Protein AF-A0A3A4WY52-F1 (afdb_monomer)

Nearest PDB structures (foldseek):
  4hwh-assembly1_A  TM=7.692E-01  e=8.153E-01  Arabidopsis thaliana
  1yo7-assembly2_B  TM=5.082E-01  e=1.447E+00  Escherichia coli
  8s9s-assembly1_4  TM=4.292E-01  e=2.163E+00  Homo sapiens

Foldseek 3Di:
DDDDDDPDDDDDDDDDDDDDDDDPPPVVVVVVVVVVPPPDDDDPDPDPPDDDDPPDDDDPPDPLLVVLVVLLVVLVVLVVVLVVLLPDPPHDLVNSVVSLVVSLVSLVVSLVSLVPDPDPDPSSVSSNVSSVVSVVVSVCSVVVVSD

Mean predicted aligned error: 19.16 Å

Secondary structure (DSSP, 8-state):
-----------------------TTHHHHHHHHHHHTT------------PPPPP-PPP----HHHHHHHHHHHHHHHHHHHHHHHH-TT--HHHHHHHHHHHHHHHHHHHHHHTTS-S--HHHHHHHHHHHHHHHHHHHHHHT---

Structure (mmCIF, N/CA/C/O backbone):
data_AF-A0A3A4WY52-F1
#
_entry.id   AF-A0A3A4WY52-F1
#
loop_
_atom_site.group_PDB
_atom_site.id
_atom_site.type_symbol
_atom_site.label_atom_id
_atom_site.label_alt_id
_atom_site.label_comp_id
_atom_site.label_asym_id
_atom_site.label_entity_id
_atom_site.label_seq_id
_atom_site.pdbx_PDB_ins_code
_atom_site.Cartn_x
_atom_site.Cartn_y
_atom_site.Cartn_z
_atom_site.occupancy
_atom_site.B_iso_or_equiv
_atom_site.auth_seq_id
_atom_site.auth_comp_id
_atom_site.auth_asym_id
_atom_site.auth_atom_id
_atom_site.pdbx_PDB_model_num
ATOM 1 N N . MET A 1 1 ? -2.168 -27.206 -60.837 1.00 34.25 1 MET A N 1
ATOM 2 C CA . MET A 1 1 ? -1.149 -27.874 -61.674 1.00 34.25 1 MET A CA 1
ATOM 3 C C . MET A 1 1 ? -0.247 -26.810 -62.290 1.00 34.25 1 MET A C 1
ATOM 5 O O . MET A 1 1 ? -0.753 -25.922 -62.957 1.00 34.25 1 MET A O 1
ATOM 9 N N . ASN A 1 2 ? 1.040 -26.899 -61.940 1.00 36.16 2 ASN A N 1
ATOM 10 C CA . ASN A 1 2 ? 2.279 -26.269 -62.430 1.00 36.16 2 ASN A CA 1
ATOM 11 C C . ASN A 1 2 ? 2.228 -25.289 -63.610 1.00 36.16 2 ASN A C 1
ATOM 13 O O . ASN A 1 2 ? 1.750 -25.689 -64.665 1.00 36.16 2 ASN A O 1
ATOM 17 N N . LYS A 1 3 ? 2.932 -24.146 -63.466 1.00 46.12 3 LYS A N 1
ATOM 18 C CA . LYS A 1 3 ? 4.024 -23.692 -64.366 1.00 46.12 3 LYS A CA 1
ATOM 19 C C . LYS A 1 3 ? 5.018 -22.785 -63.605 1.00 46.12 3 LYS A C 1
ATOM 21 O O . LYS A 1 3 ? 4.808 -21.584 -63.512 1.00 46.12 3 LYS A O 1
ATOM 26 N N . ILE A 1 4 ? 6.088 -23.369 -63.052 1.00 53.53 4 ILE A N 1
ATOM 27 C CA . ILE A 1 4 ? 7.333 -22.655 -62.710 1.00 53.53 4 ILE A CA 1
ATOM 28 C C . ILE A 1 4 ? 8.338 -23.032 -63.801 1.00 53.53 4 ILE A C 1
ATOM 30 O O . ILE A 1 4 ? 8.758 -24.183 -63.898 1.00 53.53 4 ILE A O 1
ATOM 34 N N . SER A 1 5 ? 8.646 -22.083 -64.673 1.00 45.53 5 SER A N 1
ATOM 35 C CA . SER A 1 5 ? 9.673 -22.107 -65.726 1.00 45.53 5 SER A CA 1
ATOM 36 C C . SER A 1 5 ? 9.895 -20.611 -66.022 1.00 45.53 5 SER A C 1
ATOM 38 O O . SER A 1 5 ? 8.904 -19.905 -66.154 1.00 45.53 5 SER A O 1
ATOM 40 N N . GLU A 1 6 ? 11.068 -19.985 -66.002 1.00 43.66 6 GLU A N 1
ATOM 41 C CA . GLU A 1 6 ? 12.430 -20.384 -66.343 1.00 43.66 6 GLU A CA 1
ATOM 42 C C . GLU A 1 6 ? 13.425 -19.523 -65.531 1.00 43.66 6 GLU A C 1
ATOM 44 O O . GLU A 1 6 ? 13.264 -18.309 -65.423 1.00 43.66 6 GLU A O 1
ATOM 49 N N . ILE A 1 7 ? 14.477 -20.143 -64.988 1.00 50.12 7 ILE A N 1
ATOM 50 C CA . ILE A 1 7 ? 15.711 -19.476 -64.542 1.00 50.12 7 ILE A CA 1
ATOM 51 C C . ILE A 1 7 ? 16.795 -19.938 -65.506 1.00 50.12 7 ILE A C 1
ATOM 53 O O . ILE A 1 7 ? 17.360 -20.998 -65.270 1.00 50.12 7 ILE A O 1
ATOM 57 N N . ILE A 1 8 ? 17.074 -19.195 -66.581 1.00 40.69 8 ILE A N 1
ATOM 58 C CA . ILE A 1 8 ? 18.330 -19.298 -67.345 1.00 40.69 8 ILE A CA 1
ATOM 59 C C . ILE A 1 8 ? 18.559 -17.964 -68.071 1.00 40.69 8 ILE A C 1
ATOM 61 O O . ILE A 1 8 ? 17.716 -17.543 -68.857 1.00 40.69 8 ILE A O 1
ATOM 65 N N . GLY A 1 9 ? 19.700 -17.308 -67.840 1.00 35.66 9 GLY A N 1
ATOM 66 C CA . GLY A 1 9 ? 20.092 -16.155 -68.654 1.00 35.66 9 GLY A CA 1
ATOM 67 C C . GLY A 1 9 ? 21.203 -15.285 -68.073 1.00 35.66 9 GLY A C 1
ATOM 68 O O . GLY A 1 9 ? 20.970 -14.119 -67.775 1.00 35.66 9 GLY A O 1
ATOM 69 N N . SER A 1 10 ? 22.418 -15.822 -67.923 1.00 48.69 10 SER A N 1
ATOM 70 C CA . SER A 1 10 ? 23.627 -14.987 -67.832 1.00 48.69 10 SER A CA 1
ATOM 71 C C . SER A 1 10 ? 23.848 -14.218 -69.138 1.00 48.69 10 SER A C 1
ATOM 73 O O . SER A 1 10 ? 23.734 -14.823 -70.205 1.00 48.69 10 SER A O 1
ATOM 75 N N . PRO A 1 11 ? 24.332 -12.967 -69.085 1.00 44.84 11 PRO A N 1
ATOM 76 C CA . PRO A 1 11 ? 25.122 -12.414 -70.168 1.00 44.84 11 PRO A CA 1
ATOM 77 C C . PRO A 1 11 ? 26.596 -12.283 -69.761 1.00 44.84 11 PRO A C 1
ATOM 79 O O . PRO A 1 11 ? 26.965 -11.611 -68.802 1.00 44.84 11 PRO A O 1
ATOM 82 N N . ALA A 1 12 ? 27.404 -12.998 -70.540 1.00 35.97 12 ALA A N 1
ATOM 83 C CA . ALA A 1 12 ? 28.819 -12.840 -70.842 1.00 35.97 12 ALA A CA 1
ATOM 84 C C . ALA A 1 12 ? 29.526 -11.571 -70.321 1.00 35.97 12 ALA A C 1
ATOM 86 O O . ALA A 1 12 ? 29.206 -10.447 -70.703 1.00 35.97 12 ALA A O 1
ATOM 87 N N . ILE A 1 13 ? 30.614 -11.785 -69.576 1.00 44.25 13 ILE A N 1
ATOM 88 C CA . ILE A 1 13 ? 31.678 -10.795 -69.388 1.00 44.25 13 ILE A CA 1
ATOM 89 C C . ILE A 1 13 ? 32.517 -10.790 -70.669 1.00 44.25 13 ILE A C 1
ATOM 91 O O . ILE A 1 13 ? 33.153 -11.784 -71.011 1.00 44.25 13 ILE A O 1
ATOM 95 N N . SER A 1 14 ? 32.500 -9.675 -71.394 1.00 36.97 14 SER A N 1
ATOM 96 C CA . SER A 1 14 ? 33.348 -9.429 -72.562 1.00 36.97 14 SER A CA 1
ATOM 97 C C . SER A 1 14 ? 34.089 -8.109 -72.382 1.00 36.97 14 SER A C 1
ATOM 99 O O . SER A 1 14 ? 33.466 -7.089 -72.103 1.00 36.97 14 SER A O 1
ATOM 101 N N . GLY A 1 15 ? 35.408 -8.128 -72.590 1.00 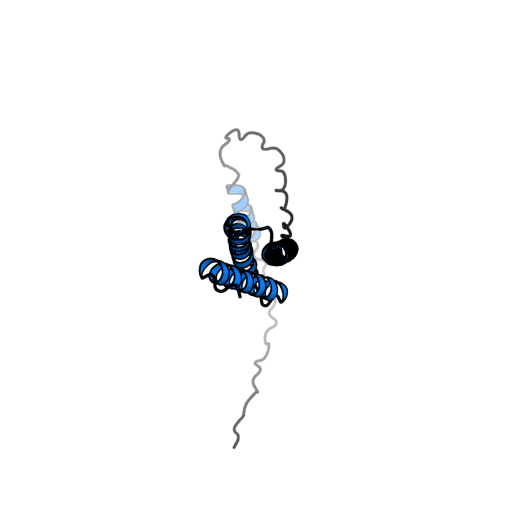36.53 15 GLY A N 1
ATOM 102 C CA . GLY A 1 15 ? 36.181 -6.926 -72.912 1.00 36.53 15 GLY A CA 1
ATOM 103 C C . GLY A 1 15 ? 37.320 -6.581 -71.954 1.00 36.53 15 GLY A C 1
ATOM 104 O O . GLY A 1 15 ? 37.201 -5.689 -71.123 1.00 36.53 15 GLY A O 1
ATOM 105 N N . LEU A 1 16 ? 38.478 -7.215 -72.155 1.00 43.72 16 LEU A N 1
ATOM 106 C CA . LEU A 1 16 ? 39.779 -6.617 -71.845 1.00 43.72 16 LEU A CA 1
ATOM 107 C C . LEU A 1 16 ? 40.018 -5.448 -72.817 1.00 43.72 16 LEU A C 1
ATOM 109 O O . LEU A 1 16 ? 40.188 -5.679 -74.013 1.00 43.72 16 LEU A O 1
ATOM 113 N N . GLN A 1 17 ? 40.080 -4.210 -72.316 1.00 44.66 17 GLN A N 1
ATOM 114 C CA . GLN A 1 17 ? 40.663 -3.080 -73.048 1.00 44.66 17 GLN A CA 1
ATOM 115 C C . GLN A 1 17 ? 41.656 -2.294 -72.180 1.00 44.66 17 GLN A C 1
ATOM 117 O O . GLN A 1 17 ? 41.305 -1.545 -71.272 1.00 44.66 17 GLN A O 1
ATOM 122 N N . LYS A 1 18 ? 42.932 -2.553 -72.486 1.00 38.69 18 LYS A N 1
ATOM 123 C CA . LYS A 1 18 ? 44.094 -1.653 -72.536 1.00 38.69 18 LYS A CA 1
ATOM 124 C C . LYS A 1 18 ? 43.876 -0.237 -71.962 1.00 38.69 18 LYS A C 1
ATOM 126 O O . LYS A 1 18 ? 43.247 0.608 -72.592 1.00 38.69 18 LYS A O 1
ATOM 131 N N . ARG A 1 19 ? 44.477 0.048 -70.799 1.00 43.06 19 ARG A N 1
ATOM 132 C CA . ARG A 1 19 ? 44.672 1.418 -70.290 1.00 43.06 19 ARG A CA 1
ATOM 133 C C . ARG A 1 19 ? 45.916 2.031 -70.936 1.00 43.06 19 ARG A C 1
ATOM 135 O O . ARG A 1 19 ? 47.029 1.667 -70.577 1.00 43.06 19 ARG A O 1
ATOM 142 N N . GLU A 1 20 ? 45.713 2.990 -71.831 1.00 44.84 20 GLU A N 1
ATOM 143 C CA . GLU A 1 20 ? 46.726 3.964 -72.250 1.00 44.84 20 GLU A CA 1
ATOM 144 C C . GLU A 1 20 ? 46.187 5.385 -72.022 1.00 44.84 20 GLU A C 1
ATOM 146 O O . GLU A 1 20 ? 44.998 5.649 -72.189 1.00 44.84 20 GLU A O 1
ATOM 151 N N . ASN A 1 21 ? 47.107 6.283 -71.659 1.00 45.34 21 ASN A N 1
ATOM 152 C CA . ASN A 1 21 ? 46.978 7.735 -71.486 1.00 45.34 21 ASN A CA 1
ATOM 153 C C . ASN A 1 21 ? 46.397 8.231 -70.151 1.00 45.34 21 ASN A C 1
ATOM 155 O O . ASN A 1 21 ? 45.225 8.579 -69.997 1.00 45.34 21 ASN A O 1
ATOM 159 N N . ALA A 1 22 ? 47.312 8.324 -69.181 1.00 48.47 22 ALA A N 1
ATOM 160 C CA . ALA A 1 22 ? 47.163 9.051 -67.933 1.00 48.47 22 ALA A CA 1
ATOM 161 C C . ALA A 1 22 ? 46.816 10.525 -68.204 1.00 48.47 22 ALA A C 1
ATOM 163 O O . ALA A 1 22 ? 47.640 11.313 -68.664 1.00 48.47 22 ALA A O 1
ATOM 164 N N . LYS A 1 23 ? 45.575 10.898 -67.884 1.00 58.84 23 LYS A N 1
ATOM 165 C CA . LYS A 1 23 ? 45.132 12.287 -67.774 1.00 58.84 23 LYS A CA 1
ATOM 166 C C . LYS A 1 23 ? 45.839 12.931 -66.577 1.00 58.84 23 LYS A C 1
ATOM 168 O O . LYS A 1 23 ? 45.370 12.821 -65.444 1.00 58.84 23 LYS A O 1
ATOM 173 N N . SER A 1 24 ? 46.940 13.634 -66.820 1.00 61.69 24 SER A N 1
ATOM 174 C CA . SER A 1 24 ? 47.578 14.558 -65.871 1.00 61.69 24 SER A CA 1
ATOM 175 C C . SER A 1 24 ? 46.731 15.827 -65.683 1.00 61.69 24 SER A C 1
ATOM 177 O O . SER A 1 24 ? 47.172 16.931 -65.985 1.00 61.69 24 SER A O 1
ATOM 179 N N . GLY A 1 25 ? 45.468 15.671 -65.278 1.00 65.62 25 GLY A N 1
ATOM 180 C CA . GLY A 1 25 ? 44.512 16.782 -65.274 1.00 65.62 25 GLY A CA 1
ATOM 181 C C . GLY A 1 25 ? 43.581 16.846 -64.073 1.00 65.62 25 GLY A C 1
ATOM 182 O O . GLY A 1 25 ? 43.029 17.902 -63.822 1.00 65.62 25 GLY A O 1
ATOM 183 N N . LEU A 1 26 ? 43.420 15.767 -63.301 1.00 70.56 26 LEU A N 1
ATOM 184 C CA . LEU A 1 26 ? 42.560 15.792 -62.109 1.00 70.56 26 LEU A CA 1
ATOM 185 C C . LEU A 1 26 ? 43.337 16.183 -60.852 1.00 70.56 26 LEU A C 1
ATOM 187 O O . LEU A 1 26 ? 42.838 16.930 -60.018 1.00 70.56 26 LEU A O 1
ATOM 191 N N . PHE A 1 27 ? 44.575 15.711 -60.720 1.00 75.88 27 PHE A N 1
ATOM 192 C CA . PHE A 1 27 ? 45.392 16.006 -59.546 1.00 75.88 27 PHE A CA 1
ATOM 193 C C . PHE A 1 27 ? 45.833 17.477 -59.508 1.00 75.88 27 PHE A C 1
ATOM 195 O O . PHE A 1 27 ? 45.593 18.147 -58.508 1.00 75.88 27 PHE A O 1
ATOM 202 N N . GLN A 1 28 ? 46.382 18.009 -60.610 1.00 74.56 28 GLN A N 1
ATOM 203 C CA . GLN A 1 28 ? 46.729 19.435 -60.715 1.00 74.56 28 GLN A CA 1
ATOM 204 C C . GLN A 1 28 ? 45.525 20.345 -60.443 1.00 74.56 28 GLN A C 1
ATOM 206 O O . GLN A 1 28 ? 45.641 21.298 -59.683 1.00 74.56 28 GLN A O 1
ATOM 211 N N . GLN A 1 29 ? 44.355 20.004 -60.987 1.00 71.75 29 GLN A N 1
ATOM 212 C CA . GLN A 1 29 ? 43.145 20.811 -60.838 1.00 71.75 29 GLN A CA 1
ATOM 213 C C . GLN A 1 29 ? 42.665 20.897 -59.380 1.00 71.75 29 GLN A C 1
ATOM 215 O O . GLN A 1 29 ? 42.221 21.955 -58.941 1.00 71.75 29 GLN A O 1
ATOM 220 N N . ASN A 1 30 ? 42.814 19.818 -58.603 1.00 75.81 30 ASN A N 1
ATOM 221 C CA . ASN A 1 30 ? 42.515 19.838 -57.168 1.00 75.81 30 ASN A CA 1
ATOM 222 C C . ASN A 1 30 ? 43.596 20.573 -56.352 1.00 75.81 30 ASN A C 1
ATOM 224 O O . ASN A 1 30 ? 43.284 21.218 -55.353 1.00 75.81 30 ASN A O 1
ATOM 228 N N . LEU A 1 31 ? 44.859 20.519 -56.786 1.00 76.25 31 LEU A N 1
ATOM 229 C CA . LEU A 1 31 ? 45.972 21.203 -56.121 1.00 76.25 31 LEU A CA 1
ATOM 230 C C . LEU A 1 31 ? 45.896 22.728 -56.319 1.00 76.25 31 LEU A C 1
ATOM 232 O O . LEU A 1 31 ? 46.097 23.486 -55.370 1.00 76.25 31 LEU A O 1
ATOM 236 N N . ASP A 1 32 ? 45.529 23.189 -57.514 1.00 72.19 32 ASP A N 1
ATOM 237 C CA . ASP A 1 32 ? 45.343 24.616 -57.798 1.00 72.19 32 ASP A CA 1
ATOM 238 C C . ASP A 1 32 ? 44.101 25.189 -57.093 1.00 72.19 32 ASP A C 1
ATOM 240 O O . ASP A 1 32 ? 44.151 26.303 -56.565 1.00 72.19 32 ASP A O 1
ATOM 244 N N . ALA A 1 33 ? 43.025 24.402 -56.956 1.00 67.44 33 ALA A N 1
ATOM 245 C CA . ALA A 1 33 ? 41.853 24.780 -56.160 1.00 67.44 33 ALA A CA 1
ATOM 246 C C . ALA A 1 33 ? 42.180 24.975 -54.663 1.00 67.44 33 ALA A C 1
ATOM 248 O O . ALA A 1 33 ? 41.603 25.845 -54.005 1.00 67.44 33 ALA A O 1
ATOM 249 N N . ALA A 1 34 ? 43.139 24.214 -54.123 1.00 64.56 34 ALA A N 1
ATOM 250 C CA . ALA A 1 34 ? 43.587 24.355 -52.737 1.00 64.56 34 ALA A CA 1
ATOM 251 C C . ALA A 1 34 ? 44.494 25.582 -52.516 1.00 64.56 34 ALA A C 1
ATOM 253 O O . ALA A 1 34 ? 44.490 26.161 -51.430 1.00 64.56 34 ALA A O 1
ATOM 254 N N . LYS A 1 35 ? 45.241 26.022 -53.541 1.00 65.44 35 LYS A N 1
ATOM 255 C CA . LYS A 1 35 ? 46.125 27.200 -53.455 1.00 65.44 35 LYS A CA 1
ATOM 256 C C . LYS A 1 35 ? 45.371 28.532 -53.490 1.00 65.44 35 LYS A C 1
ATOM 258 O O . LYS A 1 35 ? 45.792 29.479 -52.830 1.00 65.44 35 LYS A O 1
ATOM 263 N N . ILE A 1 36 ? 44.246 28.608 -54.204 1.00 56.59 36 ILE A N 1
ATOM 264 C CA . ILE A 1 36 ? 43.443 29.842 -54.326 1.00 56.59 36 ILE A CA 1
ATOM 265 C C . ILE A 1 36 ? 42.752 30.222 -52.997 1.00 56.59 36 ILE A C 1
ATOM 267 O O . ILE A 1 36 ? 42.474 31.394 -52.761 1.00 56.59 36 ILE A O 1
ATOM 271 N N . ASN A 1 37 ? 42.566 29.275 -52.070 1.00 56.44 37 ASN A N 1
ATOM 272 C CA . ASN A 1 37 ? 41.951 29.530 -50.759 1.00 56.44 37 ASN A CA 1
ATOM 273 C C . ASN A 1 37 ? 42.916 30.038 -49.664 1.00 56.44 37 ASN A C 1
ATOM 275 O O . ASN A 1 37 ? 42.481 30.256 -48.536 1.00 56.44 37 ASN A O 1
ATOM 279 N N . GLN A 1 38 ? 44.203 30.270 -49.959 1.00 56.31 38 GLN A N 1
ATOM 280 C CA . GLN A 1 38 ? 45.177 30.775 -48.968 1.00 56.31 38 GLN A CA 1
ATOM 281 C C . GLN A 1 38 ? 45.349 32.304 -48.931 1.00 56.31 38 GLN A C 1
ATOM 283 O O . GLN A 1 38 ? 46.235 32.803 -48.243 1.00 56.31 38 GLN A O 1
ATOM 288 N N . GLN A 1 39 ? 44.493 33.078 -49.601 1.00 52.88 39 GLN A N 1
ATOM 289 C CA . GLN A 1 39 ? 44.460 34.539 -49.440 1.00 52.88 39 GLN A CA 1
ATOM 290 C C . GLN A 1 39 ? 43.132 35.007 -48.836 1.00 52.88 39 GLN A C 1
ATOM 292 O O . GLN A 1 39 ? 42.393 35.795 -49.420 1.00 52.88 39 GLN A O 1
ATOM 297 N N . ALA A 1 40 ? 42.841 34.537 -47.622 1.00 45.62 40 ALA A N 1
ATOM 298 C CA . ALA A 1 40 ? 41.853 35.155 -46.748 1.00 45.62 40 ALA A CA 1
ATOM 299 C C . ALA A 1 40 ? 42.571 36.028 -45.704 1.00 45.62 40 ALA A C 1
ATOM 301 O O . ALA A 1 40 ? 43.288 35.533 -44.842 1.00 45.62 40 ALA A O 1
ATOM 302 N N . LYS A 1 41 ? 42.391 37.345 -45.869 1.00 42.00 41 LYS A N 1
ATOM 303 C CA . LYS A 1 41 ? 42.547 38.460 -44.917 1.00 42.00 41 LYS A CA 1
ATOM 304 C C . LYS A 1 41 ? 43.131 38.126 -43.533 1.00 42.00 41 LYS A C 1
ATOM 306 O O . LYS A 1 41 ? 42.495 37.464 -42.718 1.00 42.00 41 LYS A O 1
ATOM 311 N N . ALA A 1 42 ? 44.264 38.760 -43.228 1.00 42.12 42 ALA A N 1
ATOM 312 C CA . ALA A 1 42 ? 44.757 38.932 -41.869 1.00 42.12 42 ALA A CA 1
ATOM 313 C C . ALA A 1 42 ? 43.720 39.678 -41.009 1.00 42.12 42 ALA A C 1
ATOM 315 O O . ALA A 1 42 ? 43.467 40.865 -41.205 1.00 42.12 42 ALA A O 1
ATOM 316 N N . ASN A 1 43 ? 43.148 38.966 -40.046 1.00 53.00 43 ASN A N 1
ATOM 317 C CA . ASN A 1 43 ? 42.547 39.514 -38.838 1.00 53.00 43 ASN A CA 1
ATOM 318 C C . ASN A 1 43 ? 43.258 38.793 -37.680 1.00 53.00 43 ASN A C 1
ATOM 320 O O . ASN A 1 43 ? 43.438 37.576 -37.790 1.00 53.00 43 ASN A O 1
ATOM 324 N N . PRO A 1 44 ? 43.715 39.468 -36.610 1.00 46.59 44 PRO A N 1
ATOM 325 C CA . PRO A 1 44 ? 44.418 38.792 -35.527 1.00 46.59 44 PRO A CA 1
ATOM 326 C C . PRO A 1 44 ? 43.414 37.962 -34.718 1.00 46.59 44 PRO A C 1
ATOM 328 O O . PRO A 1 44 ? 42.828 38.433 -33.746 1.00 46.59 44 PRO A O 1
ATOM 331 N N . ALA A 1 45 ? 43.184 36.723 -35.147 1.00 49.41 45 ALA A N 1
ATOM 332 C CA . ALA A 1 45 ? 42.480 35.731 -34.357 1.00 49.41 45 ALA A CA 1
ATOM 333 C C . ALA A 1 45 ? 43.418 35.279 -33.235 1.00 49.41 45 ALA A C 1
ATOM 335 O O . ALA A 1 45 ? 44.510 34.762 -33.472 1.00 49.41 45 ALA A O 1
ATOM 336 N N . GLN A 1 46 ? 42.986 35.556 -32.012 1.00 55.97 46 GLN A N 1
ATOM 337 C CA . GLN A 1 46 ? 43.613 35.142 -30.766 1.00 55.97 46 GLN A CA 1
ATOM 338 C C . GLN A 1 46 ? 43.930 33.638 -30.799 1.00 55.97 46 GLN A C 1
ATOM 340 O O . GLN A 1 46 ? 43.137 32.850 -31.316 1.0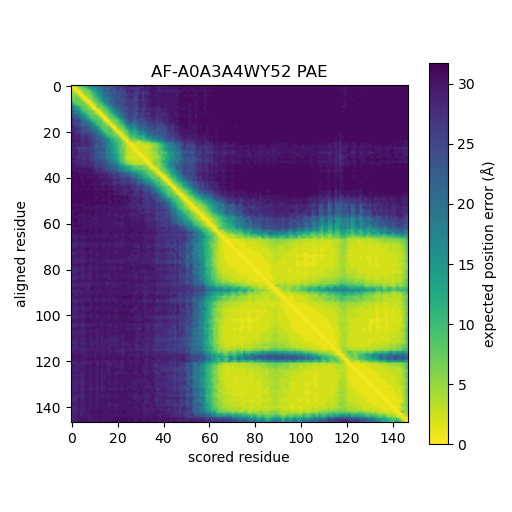0 55.97 46 GLN A O 1
ATOM 345 N N . CYS A 1 47 ? 45.079 33.248 -30.233 1.00 42.91 47 CYS A N 1
ATOM 346 C CA . CYS A 1 47 ? 45.447 31.850 -30.007 1.00 42.91 47 CYS A CA 1
ATOM 347 C C . CYS A 1 47 ? 44.311 31.116 -29.283 1.00 42.91 47 CYS A C 1
ATOM 349 O O . CYS A 1 47 ? 44.154 31.252 -28.070 1.00 42.91 47 CYS A O 1
ATOM 351 N N . ALA A 1 48 ? 43.540 30.315 -30.015 1.00 55.75 48 ALA A N 1
ATOM 352 C CA . ALA A 1 48 ? 42.656 29.333 -29.417 1.00 55.75 48 ALA A CA 1
ATOM 353 C C . ALA A 1 48 ? 43.525 28.141 -29.006 1.00 55.75 48 ALA A C 1
ATOM 355 O O . ALA A 1 48 ? 44.001 27.378 -29.848 1.00 55.75 48 ALA A O 1
ATOM 356 N N . GLY A 1 49 ? 43.806 28.053 -27.705 1.00 57.81 49 GLY A N 1
ATOM 357 C CA . GLY A 1 49 ? 44.483 26.912 -27.100 1.00 57.81 49 GLY A CA 1
ATOM 358 C C . GLY A 1 49 ? 43.767 25.595 -27.407 1.00 57.81 49 GLY A C 1
ATOM 359 O O . GLY A 1 49 ? 42.586 25.585 -27.751 1.00 57.81 49 GLY A O 1
ATOM 360 N N . LEU A 1 50 ? 44.520 24.496 -27.293 1.00 58.44 50 LEU A N 1
ATOM 361 C CA . LEU A 1 50 ? 44.056 23.108 -27.401 1.00 58.44 50 LEU A CA 1
ATOM 362 C C . LEU A 1 50 ? 42.622 22.947 -26.871 1.00 58.44 50 LEU A C 1
ATOM 364 O O . LEU A 1 50 ? 42.386 23.101 -25.674 1.00 58.44 50 LEU A O 1
ATOM 368 N N . LEU A 1 51 ? 41.677 22.639 -27.765 1.00 62.09 51 LEU A N 1
ATOM 369 C CA . LEU A 1 51 ? 40.323 22.277 -27.361 1.00 62.09 51 LEU A CA 1
ATOM 370 C C . LEU A 1 51 ? 40.374 20.962 -26.577 1.00 62.09 51 LEU A C 1
ATOM 372 O O . LEU A 1 51 ? 40.894 19.956 -27.064 1.00 62.09 51 LEU A O 1
ATOM 376 N N . SER A 1 52 ? 39.808 20.974 -25.374 1.00 64.44 52 SER A N 1
ATOM 377 C CA . SER A 1 52 ? 39.479 19.771 -24.622 1.00 64.44 52 SER A CA 1
ATOM 378 C C . SER A 1 52 ? 38.383 18.992 -25.351 1.00 64.44 52 SER A C 1
ATOM 380 O O . SER A 1 52 ? 37.403 19.560 -25.837 1.00 64.44 52 SER A O 1
ATOM 382 N N . VAL A 1 53 ? 38.555 17.673 -25.440 1.00 65.81 53 VAL A N 1
ATOM 383 C CA . VAL A 1 53 ? 37.501 16.762 -25.902 1.00 65.81 53 VAL A CA 1
ATOM 384 C C . VAL A 1 53 ? 36.324 16.886 -24.927 1.00 65.81 53 VAL A C 1
ATOM 386 O O . VAL A 1 53 ? 36.566 16.849 -23.718 1.00 65.81 53 VAL A O 1
ATOM 389 N N . PRO A 1 54 ? 35.075 17.060 -25.400 1.00 64.88 54 PRO A N 1
ATOM 390 C CA . PRO A 1 54 ? 33.924 17.044 -24.512 1.00 64.88 54 PRO A CA 1
ATOM 391 C C . PRO A 1 54 ? 33.862 15.683 -23.822 1.00 64.88 54 PRO A C 1
ATOM 393 O O . PRO A 1 54 ? 33.890 14.639 -24.476 1.00 64.88 54 PRO A O 1
ATOM 396 N N . GLU A 1 55 ? 33.831 15.710 -22.495 1.00 64.50 55 GLU A N 1
ATOM 397 C CA . GLU A 1 55 ? 33.694 14.521 -21.668 1.00 64.50 55 GLU A CA 1
ATOM 398 C C . GLU A 1 55 ? 32.420 13.777 -22.080 1.00 64.50 55 GLU A C 1
ATOM 400 O O . GLU A 1 55 ? 31.320 14.336 -22.063 1.00 64.50 55 GLU A O 1
ATOM 405 N N . ALA A 1 56 ? 32.573 12.531 -22.534 1.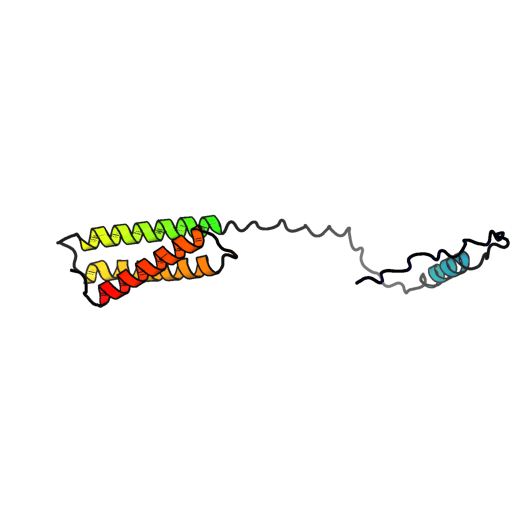00 67.75 56 ALA A N 1
ATOM 406 C CA . ALA A 1 56 ? 31.436 11.680 -22.833 1.00 67.75 56 ALA A CA 1
ATOM 407 C C . ALA A 1 56 ? 30.719 11.395 -21.511 1.00 67.75 56 ALA A C 1
ATOM 409 O O . ALA A 1 56 ? 31.260 10.705 -20.648 1.00 67.75 56 ALA A O 1
ATOM 410 N N . ALA A 1 57 ? 29.523 11.959 -21.346 1.00 71.50 57 ALA A N 1
ATOM 411 C CA . ALA A 1 57 ? 28.694 11.703 -20.181 1.00 71.50 57 ALA A CA 1
ATOM 412 C C . ALA A 1 57 ? 28.443 10.193 -20.063 1.00 71.50 57 ALA A C 1
ATOM 414 O O . ALA A 1 57 ? 27.954 9.556 -21.000 1.00 71.50 57 ALA A O 1
ATOM 415 N N . PHE A 1 58 ? 28.804 9.618 -18.917 1.00 71.88 58 PHE A N 1
ATOM 416 C CA . PHE A 1 58 ? 28.475 8.235 -18.602 1.00 71.88 58 PHE A CA 1
ATOM 417 C C . PHE A 1 58 ? 26.947 8.063 -18.590 1.00 71.88 58 PHE A C 1
ATOM 419 O O . PHE A 1 58 ? 26.243 8.963 -18.123 1.00 71.88 58 PHE A O 1
ATOM 426 N N . PRO A 1 59 ? 26.405 6.934 -19.083 1.00 69.00 59 PRO A N 1
ATOM 427 C CA . PRO A 1 59 ? 24.982 6.666 -18.956 1.00 69.00 59 PRO A CA 1
ATOM 428 C C . PRO A 1 59 ? 24.618 6.560 -17.472 1.00 69.00 59 PRO A C 1
ATOM 430 O O . PRO A 1 59 ? 25.143 5.710 -16.753 1.00 69.00 59 PRO A O 1
ATOM 433 N N . THR A 1 60 ? 23.713 7.424 -17.015 1.00 63.84 60 THR A N 1
ATOM 434 C CA . THR A 1 60 ? 23.082 7.291 -15.702 1.00 63.84 60 THR A CA 1
ATOM 435 C C . THR A 1 60 ? 22.208 6.044 -15.732 1.00 63.84 60 THR A C 1
ATOM 437 O O . THR A 1 60 ? 21.156 6.034 -16.371 1.00 63.84 60 THR A O 1
ATOM 440 N N . ILE A 1 61 ? 22.645 4.979 -15.062 1.00 63.53 61 ILE A N 1
ATOM 441 C CA . ILE A 1 61 ? 21.787 3.826 -14.798 1.00 63.53 61 ILE A CA 1
ATOM 442 C C . ILE A 1 61 ? 20.808 4.279 -13.715 1.00 63.53 61 ILE A C 1
ATOM 444 O O . ILE A 1 61 ? 21.152 4.335 -12.537 1.00 63.53 61 ILE A O 1
ATOM 448 N N . HIS A 1 62 ? 19.605 4.682 -14.120 1.00 56.03 62 HIS A N 1
ATOM 449 C CA . HIS A 1 62 ? 18.487 4.735 -13.190 1.00 56.03 62 HIS A CA 1
ATOM 450 C C . HIS A 1 62 ? 18.176 3.286 -12.812 1.00 56.03 62 HIS A C 1
ATOM 452 O O . HIS A 1 62 ? 18.042 2.441 -13.694 1.00 56.03 62 HIS A O 1
ATOM 458 N N . GLU A 1 63 ? 18.113 2.991 -11.518 1.00 62.53 63 GLU A N 1
ATOM 459 C CA . GLU A 1 63 ? 17.767 1.672 -10.985 1.00 62.53 63 GLU A CA 1
ATOM 460 C C . GLU A 1 63 ? 16.318 1.735 -10.463 1.00 62.53 63 GLU A C 1
ATOM 462 O O . GLU A 1 63 ? 16.092 1.728 -9.251 1.00 62.53 63 GLU A O 1
ATOM 467 N N . PRO A 1 64 ? 15.315 1.911 -11.351 1.00 61.53 64 PRO A N 1
ATOM 468 C CA . PRO A 1 64 ? 13.943 2.201 -10.942 1.00 61.53 64 PRO A CA 1
ATOM 469 C C . PRO A 1 64 ? 13.315 1.057 -10.142 1.00 61.53 64 PRO A C 1
ATOM 471 O O . PRO A 1 64 ? 12.495 1.302 -9.258 1.00 61.53 64 PRO A O 1
ATOM 474 N N . LEU A 1 65 ? 13.778 -0.181 -10.362 1.00 64.50 65 LEU A N 1
ATOM 475 C CA . LEU A 1 65 ? 13.312 -1.347 -9.617 1.00 64.50 65 LEU A CA 1
ATOM 476 C C . LEU A 1 65 ? 13.494 -1.178 -8.105 1.00 64.50 65 LEU A C 1
ATOM 478 O O . LEU A 1 65 ? 12.603 -1.554 -7.350 1.00 64.50 65 LEU A O 1
ATOM 482 N N . LYS A 1 66 ? 14.594 -0.566 -7.645 1.00 74.56 66 LYS A N 1
ATOM 483 C CA . LYS A 1 66 ? 14.828 -0.384 -6.206 1.00 74.56 66 LYS A CA 1
ATOM 484 C C . LYS A 1 66 ? 13.788 0.545 -5.573 1.00 74.56 66 LYS A C 1
ATOM 486 O O . LYS A 1 66 ? 13.300 0.272 -4.485 1.00 74.56 66 LYS A O 1
ATOM 491 N N . SER A 1 67 ? 13.389 1.593 -6.295 1.00 81.44 67 SER A N 1
ATOM 492 C CA . SER A 1 67 ? 12.384 2.552 -5.825 1.00 81.44 67 SER A CA 1
ATOM 493 C C . SER A 1 67 ? 10.999 1.919 -5.669 1.00 81.44 67 SER A C 1
ATOM 495 O O . SER A 1 67 ? 10.261 2.271 -4.749 1.00 81.44 67 SER A O 1
ATOM 497 N N . ILE A 1 68 ? 10.633 0.993 -6.559 1.00 87.12 68 ILE A N 1
ATOM 498 C CA . ILE A 1 68 ? 9.328 0.320 -6.513 1.00 87.12 68 ILE A CA 1
ATOM 499 C C . ILE A 1 68 ? 9.302 -0.744 -5.418 1.00 87.12 68 ILE A C 1
ATOM 501 O O . ILE A 1 68 ? 8.289 -0.855 -4.728 1.00 87.12 68 ILE A O 1
ATOM 505 N N . VAL A 1 69 ? 10.398 -1.490 -5.220 1.00 90.56 69 VAL A N 1
ATOM 506 C CA . VAL A 1 69 ? 10.518 -2.432 -4.093 1.00 90.56 69 VAL A CA 1
ATOM 507 C C . VAL A 1 69 ? 10.355 -1.688 -2.772 1.00 90.56 69 VAL A C 1
ATOM 509 O O . VAL A 1 69 ? 9.427 -1.993 -2.026 1.00 90.56 69 VAL A O 1
ATOM 512 N N . ASP A 1 70 ? 11.179 -0.663 -2.534 1.00 91.56 70 ASP A N 1
ATOM 513 C CA . ASP A 1 70 ? 11.168 0.098 -1.280 1.00 91.56 70 ASP A CA 1
ATOM 514 C C . ASP A 1 70 ? 9.790 0.743 -1.031 1.00 91.56 70 ASP A C 1
ATOM 516 O O . ASP A 1 70 ? 9.272 0.731 0.086 1.00 91.56 70 ASP A O 1
ATOM 520 N N . GLY A 1 71 ? 9.152 1.278 -2.080 1.00 91.81 71 GLY A N 1
ATOM 521 C CA . GLY A 1 71 ? 7.807 1.851 -1.987 1.00 91.81 71 GLY A CA 1
ATOM 522 C C . GLY A 1 71 ? 6.714 0.814 -1.709 1.00 91.81 71 GLY A C 1
ATOM 523 O O . GLY A 1 71 ? 5.777 1.090 -0.959 1.00 91.81 71 GLY A O 1
ATOM 524 N N . THR A 1 72 ? 6.835 -0.389 -2.274 1.00 93.50 72 THR A N 1
ATOM 525 C CA . THR A 1 72 ? 5.881 -1.482 -2.041 1.00 93.50 72 THR A CA 1
ATOM 526 C C . THR A 1 72 ? 6.002 -2.021 -0.620 1.00 93.50 72 THR A C 1
ATOM 528 O O . THR A 1 72 ? 4.982 -2.173 0.049 1.00 93.50 72 THR A O 1
ATOM 531 N N . GLU A 1 73 ? 7.223 -2.264 -0.139 1.00 94.94 73 GLU A N 1
ATOM 532 C CA . GLU A 1 73 ? 7.476 -2.680 1.247 1.00 94.94 73 GLU A CA 1
ATOM 533 C C . GLU A 1 73 ? 6.948 -1.638 2.233 1.00 94.94 73 GLU A C 1
ATOM 535 O O . GLU A 1 73 ? 6.189 -1.970 3.142 1.00 94.94 73 GLU A O 1
ATOM 540 N N . HIS A 1 74 ? 7.246 -0.360 1.989 1.00 95.81 74 HIS A N 1
ATOM 541 C CA . HIS A 1 74 ? 6.766 0.716 2.844 1.00 95.81 74 HIS A CA 1
ATOM 542 C C . HIS A 1 74 ? 5.234 0.775 2.917 1.00 95.81 74 HIS A C 1
ATOM 544 O O . HIS A 1 74 ? 4.667 0.910 4.003 1.00 95.81 74 HIS A O 1
ATOM 550 N N . LEU A 1 75 ? 4.542 0.638 1.780 1.00 96.31 75 LEU A N 1
ATOM 551 C CA . LEU A 1 75 ? 3.080 0.619 1.758 1.00 96.31 75 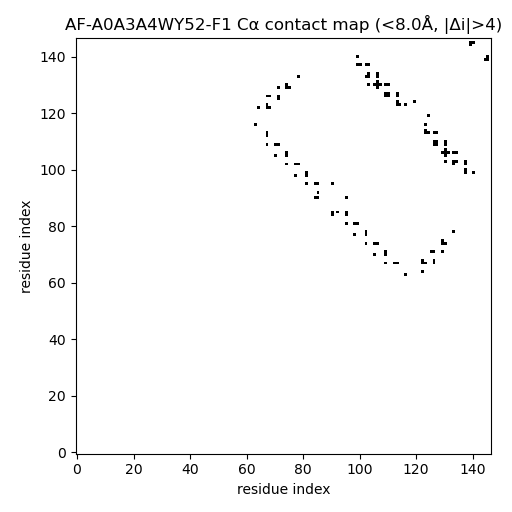LEU A CA 1
ATOM 552 C C . LEU A 1 75 ? 2.508 -0.593 2.513 1.00 96.31 75 LEU A C 1
ATOM 554 O O . LEU A 1 75 ? 1.512 -0.453 3.226 1.00 96.31 75 LEU A O 1
ATOM 558 N N . LEU A 1 76 ? 3.135 -1.766 2.386 1.00 96.69 76 LEU A N 1
ATOM 559 C CA . LEU A 1 76 ? 2.739 -2.973 3.116 1.00 96.69 76 LEU A CA 1
ATOM 560 C C . LEU A 1 76 ? 2.904 -2.799 4.632 1.00 96.69 76 LEU A C 1
ATOM 562 O O . LEU A 1 76 ? 1.967 -3.103 5.372 1.00 96.69 76 LEU A O 1
ATOM 566 N N . ASP A 1 77 ? 4.018 -2.226 5.090 1.00 97.06 77 ASP A N 1
ATOM 567 C CA . ASP A 1 77 ? 4.247 -1.922 6.508 1.00 97.06 77 ASP A CA 1
ATOM 568 C C . ASP A 1 77 ? 3.173 -0.976 7.067 1.00 97.06 77 ASP A C 1
ATOM 570 O O . ASP A 1 77 ? 2.674 -1.150 8.186 1.00 97.06 77 ASP A O 1
ATOM 574 N N . MET A 1 78 ? 2.777 0.034 6.282 1.00 97.06 78 MET A N 1
ATOM 575 C CA . MET A 1 78 ? 1.711 0.958 6.670 1.00 97.06 78 MET A CA 1
ATOM 576 C C . MET A 1 78 ? 0.353 0.253 6.767 1.00 97.06 78 MET A C 1
ATOM 578 O O . MET A 1 78 ? -0.397 0.516 7.709 1.00 97.06 78 MET A O 1
ATOM 582 N N . LEU A 1 79 ? 0.037 -0.651 5.833 1.00 95.56 79 LEU A N 1
ATOM 583 C CA . LEU A 1 79 ? -1.188 -1.457 5.862 1.00 95.56 79 LEU A CA 1
ATOM 584 C C . LEU A 1 79 ? -1.213 -2.417 7.059 1.00 95.56 79 LEU A C 1
ATOM 586 O O . LEU A 1 79 ? -2.248 -2.549 7.714 1.00 95.56 79 LEU A O 1
ATOM 590 N N . GLU A 1 80 ? -0.083 -3.038 7.394 1.00 95.19 80 GLU A N 1
ATOM 591 C CA . GLU A 1 80 ? 0.041 -3.877 8.588 1.00 95.19 80 GLU A CA 1
ATOM 592 C C . GLU A 1 80 ? -0.129 -3.050 9.869 1.00 95.19 80 GLU A C 1
ATOM 594 O O . GLU A 1 80 ? -0.822 -3.462 10.804 1.00 95.19 80 GLU A O 1
ATOM 599 N N . ASN A 1 81 ? 0.462 -1.852 9.928 1.00 94.81 81 ASN A N 1
ATOM 600 C CA . ASN A 1 81 ? 0.239 -0.939 11.045 1.00 94.81 81 ASN A CA 1
ATOM 601 C C . ASN A 1 81 ? -1.237 -0.537 11.155 1.00 94.81 81 ASN A C 1
ATOM 603 O O . ASN A 1 81 ? -1.799 -0.585 12.244 1.00 94.81 81 ASN A O 1
ATOM 607 N N . TYR A 1 82 ? -1.888 -0.217 10.034 1.00 94.00 82 TYR A N 1
ATOM 608 C CA . TYR A 1 82 ? -3.318 0.087 10.001 1.00 94.00 82 TYR A CA 1
ATOM 609 C C . TYR A 1 82 ? -4.167 -1.070 10.533 1.00 94.00 82 TYR A C 1
ATOM 611 O O . TYR A 1 82 ? -5.044 -0.831 11.359 1.00 94.00 82 TYR A O 1
ATOM 619 N N . SER A 1 83 ? -3.870 -2.314 10.145 1.00 92.00 83 SER A N 1
ATOM 620 C CA . SER A 1 83 ? -4.556 -3.496 10.684 1.00 92.00 83 SER A CA 1
ATOM 621 C C . SER A 1 83 ? -4.410 -3.593 12.205 1.00 92.00 83 SER A C 1
ATOM 623 O O . SER A 1 83 ? -5.398 -3.766 12.914 1.00 92.00 83 SER A O 1
ATOM 625 N N . ARG A 1 84 ? -3.191 -3.404 12.727 1.00 93.12 84 ARG A N 1
ATOM 626 C CA . ARG A 1 84 ? -2.929 -3.428 14.176 1.00 93.12 84 ARG A CA 1
ATOM 627 C C . ARG A 1 84 ? -3.662 -2.316 14.923 1.00 93.12 84 ARG A C 1
ATOM 629 O O . ARG A 1 84 ? -4.180 -2.543 16.013 1.00 93.12 84 ARG A O 1
ATOM 636 N N . GLU A 1 85 ? -3.709 -1.114 14.354 1.00 91.56 85 GLU A N 1
ATOM 637 C CA . GLU A 1 85 ? -4.413 0.022 14.955 1.00 91.56 85 GLU A CA 1
ATOM 638 C C . GLU A 1 85 ? -5.932 -0.182 14.966 1.00 91.56 85 GLU A C 1
ATOM 640 O O . GLU A 1 85 ? -6.591 0.193 15.931 1.00 91.56 85 GLU A O 1
ATOM 645 N N . MET A 1 86 ? -6.471 -0.801 13.914 1.00 88.56 86 MET A N 1
ATOM 646 C CA . MET A 1 86 ? -7.887 -1.143 13.773 1.00 88.56 86 MET A CA 1
ATOM 647 C C . MET A 1 86 ? -8.349 -2.218 14.765 1.00 88.56 86 MET A C 1
ATOM 649 O O . MET A 1 86 ? -9.494 -2.188 15.208 1.00 88.56 86 MET A O 1
ATOM 653 N N . GLU A 1 87 ? -7.469 -3.148 15.134 1.00 89.38 87 GLU A N 1
ATOM 654 C CA . GLU A 1 87 ? -7.743 -4.179 16.144 1.00 89.38 87 GLU A CA 1
ATOM 655 C C . GLU A 1 87 ? -7.607 -3.660 17.585 1.00 89.38 87 GLU A C 1
ATOM 657 O O . GLU A 1 87 ? -8.052 -4.316 18.530 1.00 89.38 87 GLU A O 1
ATOM 662 N N . ALA A 1 88 ? -6.999 -2.485 17.782 1.00 88.62 88 ALA A N 1
ATOM 663 C CA . ALA A 1 88 ? -6.751 -1.934 19.105 1.00 88.62 88 ALA A CA 1
ATOM 664 C C . ALA A 1 88 ? -8.036 -1.317 19.701 1.00 88.62 88 ALA A C 1
ATOM 666 O O . ALA A 1 88 ? -8.466 -0.245 19.271 1.00 88.62 88 ALA A O 1
ATOM 667 N N . PRO A 1 89 ? -8.614 -1.889 20.778 1.00 79.75 89 PRO A N 1
ATOM 668 C CA . PRO A 1 89 ? -9.894 -1.434 21.337 1.00 79.75 89 PRO A CA 1
ATOM 669 C C . PRO A 1 89 ? -9.834 -0.037 21.978 1.00 79.75 89 PRO A C 1
ATOM 671 O O . PRO A 1 89 ? -10.866 0.542 22.307 1.00 79.75 89 PRO A O 1
ATOM 674 N N . GLY A 1 90 ? -8.627 0.494 22.195 1.00 82.50 90 GLY A N 1
ATOM 675 C CA . GLY A 1 90 ? -8.398 1.827 22.747 1.00 82.50 90 GLY A CA 1
ATOM 676 C C . GLY A 1 90 ? -8.251 2.934 21.703 1.00 82.50 90 GLY A C 1
ATOM 677 O O . GLY A 1 90 ? -8.124 4.086 22.106 1.00 82.50 90 GLY A O 1
ATOM 678 N N . LYS A 1 91 ? -8.239 2.614 20.400 1.00 86.44 91 LYS A N 1
ATOM 679 C CA . LYS A 1 91 ? -8.107 3.609 19.331 1.00 86.44 91 LYS A CA 1
ATOM 680 C C . LYS A 1 91 ? -9.450 3.921 18.696 1.00 86.44 91 LYS A C 1
ATOM 682 O O . LYS A 1 91 ? -10.224 3.045 18.327 1.00 86.44 91 LYS A O 1
ATOM 687 N N . THR A 1 92 ? -9.723 5.207 18.553 1.00 87.00 92 THR A N 1
ATOM 688 C CA . THR A 1 92 ? -10.894 5.702 17.842 1.00 87.00 92 THR A CA 1
ATOM 689 C C . THR A 1 92 ? -10.608 5.794 16.347 1.00 87.00 92 THR A C 1
ATOM 691 O O . THR A 1 92 ? -9.485 6.069 15.927 1.00 87.00 92 THR A O 1
ATOM 694 N N . LEU A 1 93 ? -11.648 5.674 15.516 1.00 87.12 93 LEU A N 1
ATOM 695 C CA . LEU A 1 93 ? -11.512 5.885 14.068 1.00 87.12 93 LEU A CA 1
ATOM 696 C C . LEU A 1 93 ? -10.903 7.258 13.739 1.00 87.12 93 LEU A C 1
ATOM 698 O O . LEU A 1 93 ? -10.110 7.374 12.815 1.00 87.12 93 LEU A O 1
ATOM 702 N N . LYS A 1 94 ? -11.201 8.297 14.529 1.00 88.75 94 LYS A N 1
ATOM 703 C CA . LYS A 1 94 ? -10.600 9.628 14.341 1.00 88.75 94 LYS A CA 1
ATOM 704 C C . LYS A 1 94 ? -9.083 9.631 14.521 1.00 88.75 94 LYS A C 1
ATOM 706 O O . LYS A 1 94 ? -8.406 10.391 13.840 1.00 88.75 94 LYS A O 1
ATOM 711 N N . GLU A 1 95 ? -8.558 8.806 15.419 1.00 90.81 95 GLU A N 1
ATOM 712 C CA . GLU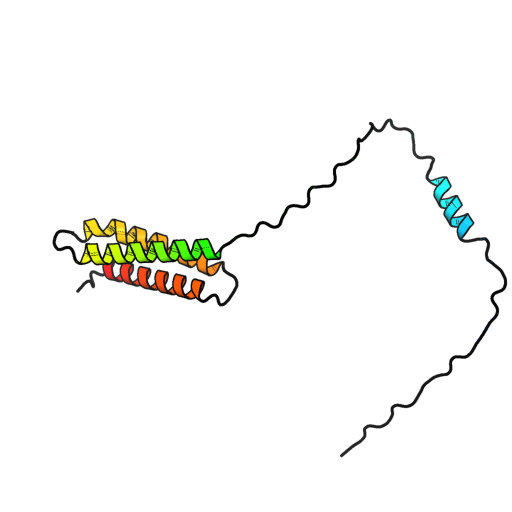 A 1 95 ? -7.115 8.680 15.650 1.00 90.81 95 GLU A CA 1
ATOM 713 C C . GLU A 1 95 ? -6.426 7.849 14.564 1.00 90.81 95 GLU A C 1
ATOM 715 O O . GLU A 1 95 ? -5.257 8.084 14.278 1.00 90.81 95 GLU A O 1
ATOM 720 N N . ILE A 1 96 ? -7.153 6.924 13.929 1.00 91.94 96 ILE A N 1
ATOM 721 C CA . ILE A 1 96 ? -6.661 6.091 12.819 1.00 91.94 96 ILE A CA 1
ATOM 722 C C . ILE A 1 96 ? -6.724 6.849 11.480 1.00 91.94 96 ILE A C 1
ATOM 724 O O . ILE A 1 96 ? -5.967 6.560 10.554 1.00 91.94 96 ILE A O 1
ATOM 728 N N . GLN A 1 97 ? -7.590 7.860 11.367 1.00 92.62 97 GLN A N 1
ATOM 729 C CA . GLN A 1 97 ? -7.802 8.618 10.131 1.00 92.62 97 GLN A CA 1
ATOM 730 C C . GLN A 1 97 ? -6.508 9.177 9.487 1.00 92.62 97 GLN A C 1
ATOM 732 O O . GLN A 1 97 ? -6.326 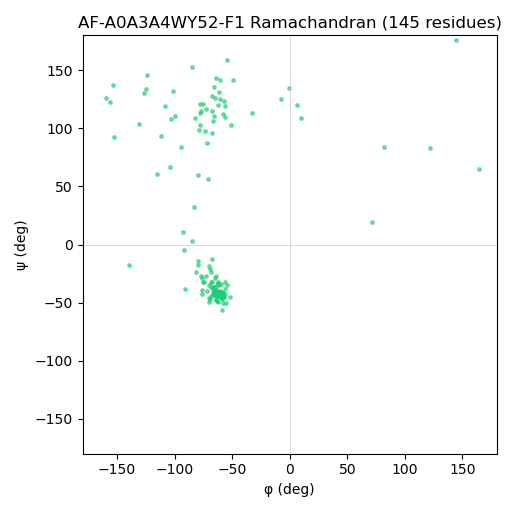8.999 8.282 1.00 92.62 97 GLN A O 1
ATOM 737 N N . PRO A 1 98 ? -5.563 9.790 10.226 1.00 95.50 98 PRO A N 1
ATOM 738 C CA . PRO A 1 98 ? -4.323 10.287 9.627 1.00 95.50 98 PRO A CA 1
ATOM 739 C C . PRO A 1 98 ? -3.491 9.180 8.961 1.00 95.50 98 PRO A C 1
ATOM 741 O O . PRO A 1 98 ? -2.845 9.413 7.938 1.00 95.50 98 PRO A O 1
ATOM 744 N N . LEU A 1 99 ? -3.517 7.964 9.518 1.00 95.38 99 LEU A N 1
ATOM 745 C CA . LEU A 1 99 ? -2.787 6.820 8.980 1.00 95.38 99 LEU A CA 1
ATOM 746 C C . LEU A 1 99 ? -3.386 6.361 7.648 1.00 95.38 99 LEU A C 1
ATOM 748 O O . LEU A 1 99 ? -2.646 6.186 6.684 1.00 95.38 99 LEU A O 1
ATOM 752 N N . ILE A 1 100 ? -4.713 6.220 7.562 1.00 95.06 100 ILE A N 1
ATOM 753 C CA . ILE A 1 100 ? -5.363 5.791 6.313 1.00 95.06 100 ILE A CA 1
ATOM 754 C C . ILE A 1 100 ? -5.256 6.854 5.207 1.00 95.06 100 ILE A C 1
ATOM 756 O O . ILE A 1 100 ? -5.106 6.511 4.034 1.00 95.06 100 ILE A O 1
ATOM 760 N N . ASP A 1 101 ? -5.254 8.140 5.569 1.00 95.69 101 ASP A N 1
ATOM 761 C CA . ASP A 1 101 ? -4.976 9.234 4.633 1.00 95.69 101 ASP A CA 1
ATOM 762 C C . ASP A 1 101 ? -3.543 9.143 4.082 1.00 95.69 101 ASP A C 1
ATOM 764 O O . ASP A 1 101 ? -3.325 9.308 2.879 1.00 95.69 101 ASP A O 1
ATOM 768 N N . SER A 1 102 ? -2.576 8.809 4.941 1.00 96.75 102 SER A N 1
ATOM 769 C CA . SER A 1 102 ? -1.173 8.616 4.548 1.00 96.75 102 SER A CA 1
ATOM 770 C C . SER A 1 102 ? -1.006 7.396 3.633 1.00 96.75 102 SER A C 1
ATOM 772 O O . SER A 1 102 ? -0.333 7.484 2.609 1.00 96.75 102 SER A O 1
ATOM 774 N N . ILE A 1 103 ? -1.687 6.286 3.941 1.00 96.69 103 ILE A N 1
ATOM 775 C CA . ILE A 1 103 ? -1.726 5.073 3.106 1.00 96.69 103 ILE A CA 1
ATOM 776 C C . ILE A 1 103 ? -2.235 5.392 1.699 1.00 96.69 103 ILE A C 1
ATOM 778 O O . ILE A 1 103 ? -1.644 4.959 0.713 1.00 96.69 103 ILE A O 1
ATOM 782 N N . ARG A 1 104 ? -3.308 6.183 1.578 1.00 96.75 104 ARG A N 1
ATOM 783 C CA . ARG A 1 104 ? -3.849 6.582 0.271 1.00 96.75 104 ARG A CA 1
ATOM 784 C C . ARG A 1 104 ? -2.850 7.411 -0.539 1.00 96.75 104 ARG A C 1
ATOM 786 O O . ARG A 1 104 ? -2.759 7.240 -1.758 1.00 96.75 104 ARG A O 1
ATOM 793 N N . GLN A 1 105 ? -2.142 8.334 0.109 1.00 96.69 105 GLN A N 1
ATOM 794 C CA . GLN A 1 105 ? -1.137 9.161 -0.561 1.00 96.69 105 GLN A CA 1
ATOM 795 C C . GLN A 1 105 ? 0.012 8.303 -1.091 1.00 96.69 105 GLN A C 1
ATOM 797 O O . GLN A 1 105 ? 0.369 8.424 -2.26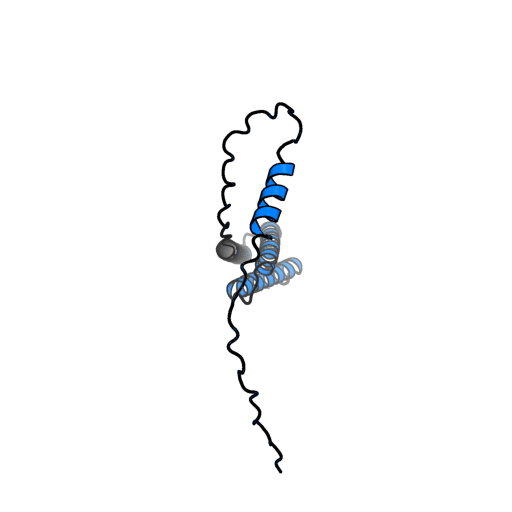3 1.00 96.69 105 GLN A O 1
ATOM 802 N N . GLU A 1 106 ? 0.525 7.392 -0.265 1.00 95.81 106 GLU A N 1
ATOM 803 C CA . GLU A 1 106 ? 1.613 6.494 -0.652 1.00 95.81 106 GLU A CA 1
ATOM 804 C C . GLU A 1 106 ? 1.179 5.518 -1.753 1.00 95.81 106 GLU A C 1
ATOM 806 O O . GLU A 1 106 ? 1.881 5.364 -2.747 1.00 95.81 106 GLU A O 1
ATOM 811 N N . ALA A 1 107 ? -0.032 4.959 -1.664 1.00 95.88 107 ALA A N 1
ATOM 812 C CA . ALA A 1 107 ? -0.612 4.128 -2.718 1.00 95.88 107 ALA A CA 1
ATOM 813 C C . ALA A 1 107 ? -0.719 4.872 -4.059 1.00 95.88 107 ALA A C 1
ATOM 815 O O . ALA A 1 107 ? -0.403 4.315 -5.108 1.00 95.88 107 ALA A O 1
ATOM 816 N N . SER A 1 108 ? -1.126 6.145 -4.034 1.00 95.31 108 SER A N 1
ATOM 817 C CA . SER A 1 108 ? -1.211 6.973 -5.245 1.00 95.31 108 SER A CA 1
ATOM 818 C C . SER A 1 108 ? 0.173 7.251 -5.839 1.00 95.31 108 SER A C 1
ATOM 820 O O . SER A 1 108 ? 0.339 7.223 -7.058 1.00 95.31 108 SER A O 1
ATOM 822 N N . ARG A 1 109 ? 1.175 7.495 -4.983 1.00 94.56 109 ARG A N 1
ATOM 823 C CA . ARG A 1 109 ? 2.573 7.683 -5.394 1.00 94.56 109 ARG A CA 1
ATOM 824 C C . ARG A 1 109 ? 3.137 6.415 -6.031 1.00 94.56 109 ARG A C 1
ATOM 826 O O . ARG A 1 109 ? 3.733 6.495 -7.099 1.00 94.56 109 ARG A O 1
ATOM 833 N N . LEU A 1 110 ? 2.929 5.267 -5.387 1.00 93.56 110 LEU A N 1
ATOM 834 C CA . LEU A 1 110 ? 3.438 3.974 -5.832 1.00 93.56 110 LEU A CA 1
ATOM 835 C C . LEU A 1 110 ? 2.814 3.544 -7.163 1.00 93.56 110 LEU A C 1
ATOM 837 O O . LEU A 1 110 ? 3.541 3.121 -8.055 1.00 93.56 110 LEU A O 1
ATOM 841 N N . ALA A 1 111 ? 1.499 3.718 -7.330 1.00 92.12 111 ALA A N 1
ATOM 842 C CA . ALA A 1 111 ? 0.820 3.440 -8.597 1.00 92.12 111 ALA A CA 1
ATOM 843 C C . ALA A 1 111 ? 1.377 4.303 -9.742 1.00 92.12 111 ALA A C 1
ATOM 845 O O . ALA A 1 111 ? 1.705 3.790 -10.808 1.00 92.12 111 ALA A O 1
ATOM 846 N N . ALA A 1 112 ? 1.570 5.604 -9.500 1.00 91.50 112 ALA A N 1
ATOM 847 C CA . ALA A 1 112 ? 2.145 6.507 -10.496 1.00 91.50 112 ALA A CA 1
ATOM 848 C C . ALA A 1 112 ? 3.603 6.162 -10.851 1.00 91.50 112 ALA A C 1
ATOM 850 O O . ALA A 1 112 ? 4.044 6.463 -11.957 1.00 91.50 112 ALA A O 1
ATOM 851 N N . GLU A 1 113 ? 4.366 5.572 -9.929 1.00 88.75 113 GLU A N 1
ATOM 852 C CA . GLU A 1 113 ? 5.724 5.096 -10.207 1.00 88.75 113 GLU A CA 1
ATOM 853 C C . GLU A 1 113 ? 5.705 3.784 -10.998 1.00 88.75 113 GLU A C 1
ATOM 855 O O . GLU A 1 113 ? 6.418 3.658 -11.989 1.00 88.75 113 GLU A O 1
ATOM 860 N N . ALA A 1 114 ? 4.825 2.851 -10.632 1.00 88.00 114 ALA A N 1
ATOM 861 C CA . ALA A 1 114 ? 4.646 1.589 -11.343 1.00 88.00 114 ALA A CA 1
ATOM 862 C C . ALA A 1 114 ? 4.165 1.785 -12.795 1.00 88.00 114 ALA A C 1
ATOM 864 O O . ALA A 1 114 ? 4.537 1.010 -13.669 1.00 88.00 114 ALA A O 1
ATOM 865 N N . GLU A 1 115 ? 3.378 2.830 -13.078 1.00 87.88 115 GLU A N 1
ATOM 866 C CA . GLU A 1 115 ? 2.954 3.191 -14.441 1.00 87.88 115 GLU A CA 1
ATOM 867 C C . GLU A 1 115 ? 4.096 3.698 -15.338 1.00 87.88 115 GLU A C 1
ATOM 869 O O . GLU A 1 115 ? 3.982 3.644 -16.565 1.00 87.88 115 GLU A O 1
ATOM 874 N N . LYS A 1 116 ? 5.187 4.213 -14.756 1.00 85.50 116 LYS A N 1
ATOM 875 C CA . LYS A 1 116 ? 6.338 4.712 -15.525 1.00 85.50 116 LYS A CA 1
ATOM 876 C C . LYS A 1 116 ? 7.247 3.590 -16.006 1.00 85.50 116 LYS A C 1
ATOM 878 O O . LYS A 1 116 ? 8.031 3.830 -16.925 1.00 85.50 116 LYS A O 1
ATOM 883 N N . GLU A 1 117 ? 7.148 2.399 -15.417 1.00 78.31 117 GLU A N 1
ATOM 884 C CA . GLU A 1 117 ? 8.000 1.279 -15.794 1.00 78.31 117 GLU A CA 1
ATOM 885 C C . GLU A 1 117 ? 7.564 0.657 -17.127 1.00 78.31 117 GLU A C 1
ATOM 887 O O . GLU A 1 117 ? 6.432 0.183 -17.273 1.00 78.31 117 GLU A O 1
ATOM 892 N N . PRO A 1 118 ? 8.452 0.637 -18.136 1.00 65.12 118 PRO A N 1
ATOM 893 C CA . PRO A 1 118 ? 8.136 0.069 -19.431 1.00 65.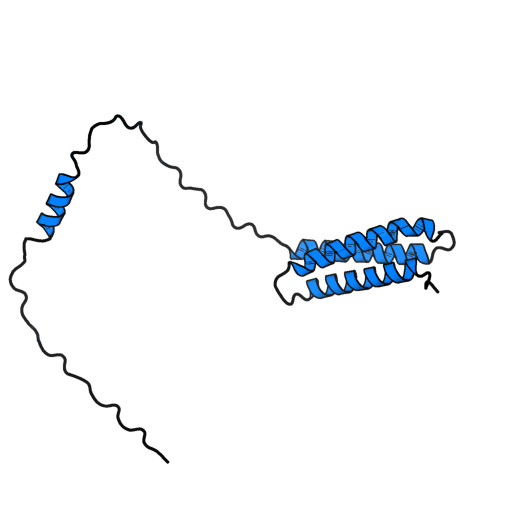12 118 PRO A CA 1
ATOM 894 C C . PRO A 1 118 ? 8.234 -1.461 -19.381 1.00 65.12 118 PRO A C 1
ATOM 896 O O . PRO A 1 118 ? 9.308 -2.031 -19.558 1.00 65.12 118 PRO A O 1
ATOM 899 N N . GLY A 1 119 ? 7.102 -2.148 -19.232 1.00 61.00 119 GLY A N 1
ATOM 900 C CA . GLY A 1 119 ? 7.026 -3.588 -19.482 1.00 61.00 119 GLY A CA 1
ATOM 901 C C . GLY A 1 119 ? 6.089 -4.354 -18.562 1.00 61.00 119 GLY A C 1
ATOM 902 O O . GLY A 1 119 ? 5.494 -3.809 -17.638 1.00 61.00 119 GLY A O 1
ATOM 903 N N . ASP A 1 120 ? 5.968 -5.652 -18.844 1.00 62.56 120 ASP A N 1
ATOM 904 C CA . ASP A 1 120 ? 5.231 -6.597 -18.010 1.00 62.56 120 ASP A CA 1
ATOM 905 C C . ASP A 1 120 ? 6.063 -7.032 -16.797 1.00 62.56 120 ASP A C 1
ATOM 907 O O . ASP A 1 120 ? 6.422 -8.203 -16.652 1.00 62.56 120 ASP A O 1
ATOM 911 N N . ASP A 1 121 ? 6.450 -6.064 -15.967 1.00 79.44 121 ASP A N 1
ATOM 912 C CA . ASP A 1 121 ? 7.206 -6.350 -14.758 1.00 79.44 121 ASP A CA 1
ATOM 913 C C . ASP A 1 121 ? 6.257 -6.877 -13.673 1.00 79.44 121 ASP A C 1
ATOM 915 O O . ASP A 1 121 ? 5.292 -6.220 -13.263 1.00 79.44 121 ASP A O 1
ATOM 919 N N . ALA A 1 122 ? 6.531 -8.094 -13.202 1.00 87.19 122 ALA A N 1
ATOM 920 C CA . ALA A 1 122 ? 5.790 -8.718 -12.114 1.00 87.19 122 ALA A CA 1
ATOM 921 C C . ALA A 1 122 ? 5.793 -7.837 -10.855 1.00 87.19 122 ALA A C 1
ATOM 923 O O . ALA A 1 122 ? 4.800 -7.808 -10.129 1.00 87.19 122 ALA A O 1
ATOM 924 N N . LEU A 1 123 ? 6.869 -7.079 -10.622 1.00 87.44 123 LEU A N 1
ATOM 925 C CA . LEU A 1 123 ? 6.961 -6.167 -9.489 1.00 87.44 123 LEU A CA 1
ATOM 926 C C . LEU A 1 123 ? 6.001 -4.977 -9.629 1.00 87.44 123 LEU A C 1
ATOM 928 O O . LEU A 1 123 ? 5.286 -4.655 -8.682 1.00 87.44 123 LEU A O 1
ATOM 932 N N . ALA A 1 124 ? 5.925 -4.365 -10.813 1.00 89.31 124 ALA A N 1
ATOM 933 C CA . ALA A 1 124 ? 4.993 -3.269 -11.079 1.00 89.31 124 ALA A CA 1
ATOM 934 C C . ALA A 1 124 ? 3.527 -3.715 -10.923 1.00 89.31 124 ALA A C 1
ATOM 936 O O . ALA A 1 124 ? 2.691 -2.958 -10.427 1.00 89.31 124 ALA A O 1
ATOM 937 N N . ARG A 1 125 ? 3.205 -4.969 -11.279 1.00 90.50 125 ARG A N 1
ATOM 938 C CA . ARG A 1 125 ? 1.880 -5.557 -11.012 1.00 90.50 125 ARG A CA 1
ATOM 939 C C . ARG A 1 125 ? 1.587 -5.656 -9.517 1.00 90.50 125 ARG A C 1
ATOM 941 O O . ARG A 1 125 ? 0.532 -5.201 -9.090 1.00 90.50 125 ARG A O 1
ATOM 948 N N . ILE A 1 126 ? 2.519 -6.192 -8.727 1.00 92.56 126 ILE A N 1
ATOM 949 C CA . ILE A 1 126 ? 2.364 -6.312 -7.267 1.00 92.56 126 ILE A CA 1
ATOM 950 C C . ILE A 1 126 ? 2.193 -4.930 -6.627 1.00 92.56 126 ILE A C 1
ATOM 952 O O . ILE A 1 126 ? 1.294 -4.737 -5.809 1.00 92.56 126 ILE A O 1
ATOM 956 N N . ALA A 1 127 ? 3.007 -3.953 -7.032 1.00 92.25 127 ALA A N 1
ATOM 957 C CA . ALA A 1 127 ? 2.912 -2.576 -6.558 1.00 92.25 127 ALA A CA 1
ATOM 958 C C . ALA A 1 127 ? 1.525 -1.967 -6.849 1.00 92.25 127 ALA A C 1
ATOM 960 O O . ALA A 1 127 ? 0.900 -1.377 -5.965 1.00 92.25 127 ALA A O 1
ATOM 961 N N . ASN A 1 128 ? 1.000 -2.181 -8.061 1.00 92.81 128 ASN A N 1
ATOM 962 C CA . ASN A 1 128 ? -0.335 -1.731 -8.457 1.00 92.81 128 ASN A CA 1
ATOM 963 C C . ASN A 1 128 ? -1.465 -2.446 -7.702 1.00 92.81 128 ASN A C 1
ATOM 965 O O . ASN A 1 128 ? -2.408 -1.796 -7.252 1.00 92.81 128 ASN A O 1
ATOM 969 N N . GLU A 1 129 ? -1.388 -3.766 -7.526 1.00 93.75 129 GLU A N 1
ATOM 970 C CA . GLU A 1 129 ? -2.371 -4.532 -6.747 1.00 93.75 129 GLU A CA 1
ATOM 971 C C . GLU A 1 129 ? -2.382 -4.104 -5.272 1.00 93.75 129 GLU A C 1
ATOM 973 O O . GLU A 1 129 ? -3.453 -3.951 -4.670 1.00 93.75 129 GLU A O 1
ATOM 978 N N . CYS A 1 130 ? -1.203 -3.840 -4.704 1.00 94.44 130 CYS A N 1
ATOM 979 C CA . CYS A 1 130 ? -1.050 -3.309 -3.354 1.00 94.44 130 CYS A CA 1
ATOM 980 C C . CYS A 1 130 ? -1.705 -1.924 -3.233 1.00 94.44 130 CYS A C 1
ATOM 982 O O . CYS A 1 130 ? -2.558 -1.707 -2.367 1.00 94.44 130 CYS A O 1
ATOM 984 N N . ALA A 1 131 ? -1.404 -1.012 -4.163 1.00 95.50 131 ALA A N 1
ATOM 985 C CA . ALA A 1 131 ? -2.012 0.315 -4.211 1.00 95.50 131 ALA A CA 1
ATOM 986 C C . ALA A 1 131 ? -3.542 0.260 -4.380 1.00 95.50 131 ALA A C 1
ATOM 988 O O . ALA A 1 131 ? -4.280 1.008 -3.733 1.00 95.50 131 ALA A O 1
ATOM 989 N N . LEU A 1 132 ? -4.054 -0.648 -5.213 1.00 95.06 132 LEU A N 1
ATOM 990 C CA . LEU A 1 132 ? -5.491 -0.838 -5.405 1.00 95.06 132 LEU A CA 1
ATOM 991 C C . LEU A 1 132 ? -6.167 -1.345 -4.124 1.00 95.06 132 LEU A C 1
ATOM 993 O O . LEU A 1 132 ? -7.212 -0.826 -3.726 1.00 95.06 132 LEU A O 1
ATOM 997 N N . THR A 1 133 ? -5.544 -2.299 -3.437 1.00 94.06 133 THR A N 1
ATOM 998 C CA . THR A 1 133 ? -6.035 -2.830 -2.158 1.00 94.06 133 THR A CA 1
ATOM 999 C C . THR A 1 133 ? -6.055 -1.752 -1.073 1.00 94.06 133 THR A C 1
ATOM 1001 O O . THR A 1 133 ? -7.054 -1.610 -0.363 1.00 94.06 133 THR A O 1
ATOM 1004 N N . ALA A 1 134 ? -5.009 -0.926 -0.995 1.00 95.00 134 ALA A N 1
ATOM 1005 C CA . ALA A 1 134 ? -4.945 0.220 -0.091 1.00 95.00 134 ALA A CA 1
ATOM 1006 C C . ALA A 1 134 ? -6.084 1.226 -0.344 1.00 95.00 134 ALA A C 1
ATOM 1008 O O . ALA A 1 134 ? -6.732 1.697 0.593 1.00 95.00 134 ALA A O 1
ATOM 1009 N N . ASN A 1 135 ? -6.403 1.499 -1.611 1.00 95.12 135 ASN A N 1
ATOM 1010 C CA . ASN A 1 135 ? -7.526 2.364 -1.974 1.00 95.12 135 ASN A CA 1
ATOM 1011 C C . ASN A 1 135 ? -8.888 1.765 -1.583 1.00 95.12 135 ASN A C 1
ATOM 1013 O O . ASN A 1 135 ? -9.780 2.488 -1.134 1.00 95.12 135 ASN A O 1
ATOM 1017 N N . VAL A 1 136 ? -9.062 0.446 -1.701 1.00 94.38 136 VAL A N 1
ATOM 1018 C CA . VAL A 1 136 ? -10.276 -0.231 -1.218 1.00 94.38 136 VAL A CA 1
ATOM 1019 C C . VAL A 1 136 ? -10.404 -0.099 0.300 1.00 94.38 136 VAL A C 1
ATOM 1021 O O . VAL A 1 136 ? -11.496 0.199 0.788 1.00 94.38 136 VAL A O 1
ATOM 1024 N N . ALA A 1 137 ? -9.310 -0.277 1.047 1.00 91.06 137 ALA A N 1
ATOM 1025 C CA . ALA A 1 137 ? -9.297 -0.089 2.497 1.00 91.06 137 ALA A CA 1
ATOM 1026 C C . ALA A 1 137 ? -9.679 1.348 2.885 1.00 91.06 137 ALA A C 1
ATOM 1028 O O . ALA A 1 137 ? -10.538 1.542 3.744 1.00 91.06 137 ALA A O 1
ATOM 1029 N N . TYR A 1 138 ? -9.140 2.348 2.180 1.00 94.81 138 TYR A N 1
ATOM 1030 C CA . TYR A 1 138 ? -9.513 3.753 2.350 1.00 94.81 138 TYR A CA 1
ATOM 1031 C C . TYR A 1 138 ? -11.021 3.977 2.169 1.00 94.81 138 TYR A C 1
ATOM 1033 O O . TYR A 1 138 ? -11.683 4.553 3.032 1.00 94.81 138 TYR A O 1
ATOM 1041 N N . ILE A 1 139 ? -11.602 3.478 1.074 1.00 93.44 139 ILE A N 1
ATOM 1042 C CA . ILE A 1 139 ? -13.038 3.637 0.805 1.00 93.44 139 ILE A CA 1
ATOM 1043 C C . ILE A 1 139 ? -13.877 2.950 1.891 1.00 93.44 139 ILE A C 1
ATOM 1045 O O . ILE A 1 139 ? -14.859 3.525 2.365 1.00 93.44 139 ILE A O 1
ATOM 1049 N N . LYS A 1 140 ? -13.493 1.738 2.310 1.00 91.38 140 LYS A N 1
ATOM 1050 C CA . LYS A 1 140 ? -14.186 0.996 3.375 1.00 91.38 140 LYS A CA 1
ATOM 1051 C C . LYS A 1 140 ? -14.139 1.729 4.712 1.00 91.38 140 LYS A C 1
ATOM 1053 O O . LYS A 1 140 ? -15.166 1.800 5.386 1.00 91.38 140 LYS A O 1
ATOM 1058 N N . PHE A 1 141 ? -12.993 2.319 5.051 1.00 91.44 141 PHE A N 1
ATOM 1059 C CA . PHE A 1 141 ? -12.821 3.107 6.267 1.00 91.44 141 PHE A CA 1
ATOM 1060 C C . PHE A 1 141 ? -13.813 4.274 6.328 1.00 91.44 141 PHE A C 1
ATOM 1062 O O . PHE A 1 141 ? -14.547 4.410 7.304 1.00 91.44 141 PHE A O 1
ATOM 1069 N N . TYR A 1 142 ? -13.915 5.067 5.257 1.00 89.75 142 TYR A N 1
ATOM 1070 C CA . TYR A 1 142 ? -14.839 6.208 5.210 1.00 89.75 142 TYR A CA 1
ATOM 1071 C C . TYR A 1 142 ? -16.308 5.812 5.080 1.00 89.75 142 TYR A C 1
ATOM 1073 O O . TYR A 1 142 ? -17.184 6.553 5.527 1.00 89.75 142 TYR A O 1
ATOM 1081 N N . ARG A 1 143 ? -16.597 4.645 4.494 1.00 90.06 143 ARG A N 1
ATOM 1082 C CA . ARG A 1 143 ? -17.955 4.090 4.483 1.00 90.06 143 ARG A CA 1
ATOM 1083 C C . ARG A 1 143 ? -18.396 3.611 5.870 1.00 90.06 143 ARG A C 1
ATOM 1085 O O . ARG A 1 143 ? -19.593 3.460 6.091 1.00 90.06 143 ARG A O 1
ATOM 1092 N N . GLY A 1 144 ? -17.453 3.387 6.787 1.00 81.56 144 GLY A N 1
ATOM 1093 C CA . GLY A 1 144 ? -17.728 2.798 8.095 1.00 81.56 144 GLY A CA 1
ATOM 1094 C C . GLY A 1 144 ? -18.080 1.314 8.015 1.00 81.56 144 GLY A C 1
ATOM 1095 O O . GLY A 1 144 ? -18.667 0.778 8.946 1.00 81.56 144 GLY A O 1
ATOM 1096 N N . ASP A 1 145 ? -17.720 0.643 6.918 1.00 76.56 145 ASP A N 1
ATOM 1097 C CA . ASP A 1 145 ? -18.050 -0.766 6.658 1.00 76.56 145 ASP A CA 1
ATOM 1098 C C . ASP A 1 145 ? -17.058 -1.726 7.336 1.00 76.56 145 ASP A C 1
ATOM 1100 O O . ASP A 1 145 ? -16.684 -2.770 6.807 1.00 76.56 145 ASP A O 1
ATOM 1104 N N . LEU A 1 146 ? -16.561 -1.292 8.490 1.00 63.31 146 LEU A N 1
ATOM 1105 C CA . LEU A 1 146 ? -15.545 -1.955 9.286 1.00 63.31 146 LEU A CA 1
ATOM 1106 C C . LEU A 1 146 ? -16.269 -2.798 10.339 1.00 63.31 146 LEU A C 1
ATOM 1108 O O . LEU A 1 146 ? -16.514 -2.328 11.451 1.00 63.31 146 LEU A O 1
ATOM 1112 N N . VAL A 1 147 ? -16.670 -4.007 9.938 1.00 47.97 147 VAL A N 1
ATOM 1113 C CA . VAL A 1 147 ? -17.255 -5.063 10.782 1.00 47.97 147 VAL A CA 1
ATOM 1114 C C . VAL A 1 147 ? -16.711 -6.410 10.329 1.00 47.97 147 VAL A C 1
ATOM 1116 O O . VAL A 1 147 ? -16.687 -6.640 9.098 1.00 47.97 147 VAL A O 1
#

Sequence (147 aa):
MNKISEIIGSPAISGLQKRENAKSGLFQQNLDAAKINQQAKANPAQCAGLLSVPEAAFPTIHEPLKSIVDGTEHLLDMLENYSREMEAPGKTLKEIQPLIDSIRQEASRLAAEAEKEPGDDALARIANECALTANVAYIKFYRGDLV

pLDDT: mean 74.22, std 19.91, range [34.25, 97.06]

Solvent-accessible surface area (backbone atoms only — not comparable to full-atom values): 9571 Å² total; per-residue (Å²): 134,88,88,90,82,83,91,83,82,84,80,82,93,79,82,94,75,86,90,78,81,86,74,9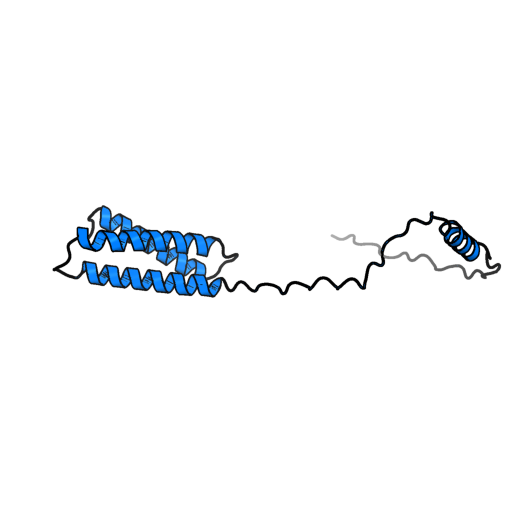1,55,63,65,60,53,56,52,53,59,59,58,70,69,74,78,70,78,97,66,95,73,74,88,78,68,86,79,77,78,79,78,79,78,74,83,80,79,77,66,64,67,59,58,51,51,56,47,39,54,53,52,48,54,50,52,53,50,49,53,54,51,72,70,35,92,87,56,52,71,78,73,48,43,65,56,49,55,49,47,42,52,51,25,53,51,41,32,60,52,38,68,69,52,92,66,95,47,70,64,39,50,51,34,38,53,50,23,51,51,42,46,51,51,44,53,36,59,77,69,62,70,80,123

Radius of gyration: 38.37 Å; Cα contacts (8 Å, |Δi|>4): 67; chains: 1; bounding box: 66×67×96 Å